Protein AF-A0A1C5BE04-F1 (afdb_monomer)

Mean predicted aligned error: 8.04 Å

Radius of gyration: 17.38 Å; Cα contacts (8 Å, |Δi|>4): 183; chains: 1; bounding box: 37×38×47 Å

pLDDT: mean 81.87, std 20.96, range [29.38, 98.19]

Foldseek 3Di:
DADDAFAFWFKDADDPDLALHGHTDGDGPVLCVDPVSVVVVLVVVVVVQVVLQVCLVPVLVQLVVCCVVVVHDSVVSSVCSQVGSNFIFIAFDDPSNQVSVLVVQVVCVVVVVDVDGDRVVSNHDRPNRPPGHHSPDGTHHPPPPDD

Sequence (147 aa):
MGRLGSVHLAGAPQHEGPGADGAFQVTSPSALKDAEKSQAIGDLLLRLHRAQAWVFKHPQAWAKVWAEEAGLPIEVALDTVERSYGTRVPVAIGPPAIASEQAIADTVADLKLIPRRFAFKDCVDTRFNRDLPPSSAAPRSYGKASS

Secondary structure (DSSP, 8-state):
---------B----S-SSS---------HHHHHSHHHHHHHHHHHHHHHHHHHHHHH-HHHHHHHHHHHHT--HHHHHHHIIIIITT---BB--HHHHHHHHHHHHHHHHTT-SSS---GGGG--GGG-TTPPBTTSPPP-------

Structure (mmCIF, N/CA/C/O backbone):
data_AF-A0A1C5BE04-F1
#
_entry.id   AF-A0A1C5BE04-F1
#
loop_
_atom_site.group_PDB
_atom_site.id
_atom_site.type_symbol
_atom_site.label_atom_id
_atom_site.label_alt_id
_atom_site.label_comp_id
_atom_site.label_asym_id
_atom_site.label_entity_id
_atom_site.label_seq_id
_atom_site.pdbx_PDB_ins_code
_atom_site.Cartn_x
_atom_site.Cartn_y
_atom_site.Cartn_z
_atom_site.occupancy
_atom_site.B_iso_or_equiv
_atom_site.auth_seq_id
_atom_site.auth_comp_id
_atom_site.auth_asym_id
_atom_site.auth_atom_id
_atom_site.pdbx_PDB_model_num
ATOM 1 N N . MET A 1 1 ? -5.835 6.991 27.266 1.00 31.81 1 MET A N 1
ATOM 2 C CA . MET A 1 1 ? -6.303 6.138 26.148 1.00 31.81 1 MET A CA 1
ATOM 3 C C . MET A 1 1 ? -5.976 6.794 24.810 1.00 31.81 1 MET A C 1
ATOM 5 O O . MET A 1 1 ? -6.722 7.658 24.367 1.00 31.81 1 MET A O 1
ATOM 9 N N . GLY A 1 2 ? -4.865 6.422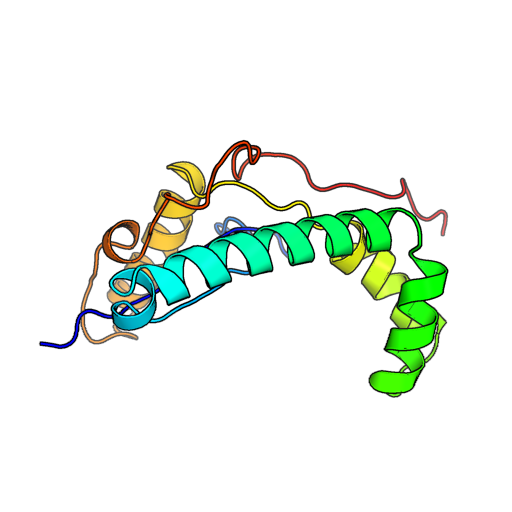 24.171 1.00 32.03 2 GLY A N 1
ATOM 10 C CA . GLY A 1 2 ? -4.580 6.824 22.790 1.00 32.03 2 GLY A CA 1
ATOM 11 C C . GLY A 1 2 ? -5.188 5.801 21.835 1.00 32.03 2 GLY A C 1
ATOM 12 O O . GLY A 1 2 ? -4.833 4.627 21.904 1.00 32.03 2 GLY A O 1
ATOM 13 N N . ARG A 1 3 ? -6.138 6.209 20.985 1.00 36.19 3 ARG A N 1
ATOM 14 C CA . ARG A 1 3 ? -6.591 5.355 19.878 1.00 36.19 3 ARG A CA 1
ATOM 15 C C . ARG A 1 3 ? -5.408 5.185 18.928 1.00 36.19 3 ARG A C 1
ATOM 17 O O . ARG A 1 3 ? -4.915 6.179 18.400 1.00 36.19 3 ARG A O 1
ATOM 24 N N . LEU A 1 4 ? -4.948 3.946 18.772 1.00 34.91 4 LEU A N 1
ATOM 25 C CA . LEU A 1 4 ? -3.986 3.568 17.743 1.00 34.91 4 LEU A CA 1
ATOM 26 C C . LEU A 1 4 ? -4.630 3.897 16.396 1.00 34.91 4 LEU A C 1
ATOM 28 O O . LEU A 1 4 ? -5.682 3.357 16.062 1.00 34.91 4 LEU A O 1
ATOM 32 N N . GLY A 1 5 ? -4.057 4.872 15.700 1.00 29.38 5 GLY A N 1
ATOM 33 C CA . GLY A 1 5 ? -4.459 5.210 14.350 1.00 29.38 5 GLY A CA 1
ATOM 34 C C . GLY A 1 5 ? -3.611 4.451 13.375 1.00 29.38 5 GLY A C 1
ATOM 35 O O . GLY A 1 5 ? -2.413 4.698 13.294 1.00 29.38 5 GLY A O 1
ATOM 36 N N . SER A 1 6 ? -4.268 3.588 12.630 1.00 35.00 6 SER A N 1
ATOM 37 C CA . SER A 1 6 ? -3.772 3.109 11.358 1.00 35.00 6 SER A CA 1
ATOM 38 C C . SER A 1 6 ? -4.948 3.200 10.397 1.00 35.00 6 SER A C 1
ATOM 40 O O . SER A 1 6 ? -6.092 3.121 10.836 1.00 35.00 6 SER A O 1
ATOM 42 N N . VAL A 1 7 ? -4.688 3.474 9.125 1.00 34.38 7 VAL A N 1
ATOM 43 C CA . VAL A 1 7 ? -5.690 3.491 8.054 1.00 34.38 7 VAL A CA 1
ATOM 44 C C . VAL A 1 7 ? -4.975 3.032 6.813 1.00 34.38 7 VAL A C 1
ATOM 46 O O . VAL A 1 7 ? -4.048 3.707 6.393 1.00 34.38 7 VAL A O 1
ATOM 49 N 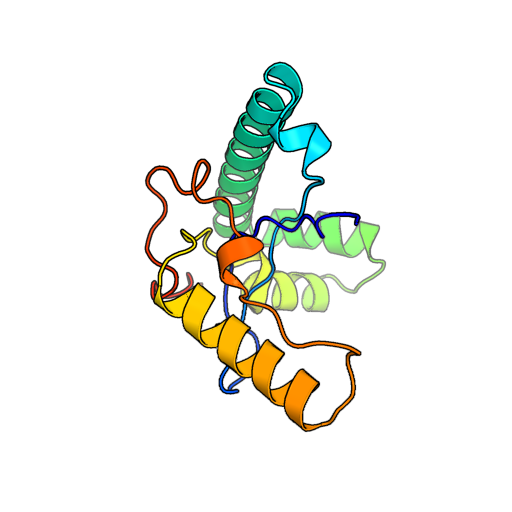N . HIS A 1 8 ? -5.444 1.914 6.279 1.00 46.91 8 HIS A N 1
ATOM 50 C CA . HIS A 1 8 ? -4.730 0.967 5.442 1.00 46.91 8 HIS A CA 1
ATOM 51 C C . HIS A 1 8 ? -5.198 1.083 3.951 1.00 46.91 8 HIS A C 1
ATOM 53 O O . HIS A 1 8 ? -6.333 1.490 3.713 1.00 46.91 8 HIS A O 1
ATOM 59 N N . LEU A 1 9 ? -4.378 0.696 2.949 1.00 37.69 9 LEU A N 1
ATOM 60 C CA . LEU A 1 9 ? -4.718 0.510 1.502 1.00 37.69 9 LEU A CA 1
ATOM 61 C C . LEU A 1 9 ? -3.821 -0.586 0.895 1.00 37.69 9 LEU A C 1
ATOM 63 O O . LEU A 1 9 ? -2.626 -0.443 1.078 1.00 37.69 9 LEU A O 1
ATOM 67 N N . ALA A 1 10 ? -4.316 -1.615 0.191 1.00 34.59 10 ALA A N 1
ATOM 68 C CA . ALA A 1 10 ? -3.509 -2.801 -0.185 1.00 34.59 10 ALA A CA 1
ATOM 69 C C . ALA A 1 10 ? -2.788 -2.725 -1.562 1.00 34.59 10 ALA A C 1
ATOM 71 O O . ALA A 1 10 ? -3.142 -1.915 -2.425 1.00 34.59 10 ALA A O 1
ATOM 72 N N . GLY A 1 11 ? -1.778 -3.589 -1.772 1.00 34.16 11 GLY A N 1
ATOM 73 C CA . GLY A 1 11 ? -1.026 -3.778 -3.028 1.00 34.16 11 GLY A CA 1
ATOM 74 C C . GLY A 1 11 ? -0.320 -5.147 -3.099 1.00 34.16 11 GLY A C 1
ATOM 75 O O . GLY A 1 11 ? -0.029 -5.693 -2.061 1.00 34.16 11 GLY A O 1
ATOM 76 N N . ALA A 1 12 ? -0.051 -5.659 -4.308 1.00 33.16 12 ALA A N 1
ATOM 77 C CA . ALA A 1 12 ? 0.226 -7.059 -4.724 1.00 33.16 12 ALA A CA 1
ATOM 78 C C . ALA A 1 12 ? 1.051 -8.048 -3.847 1.00 33.16 12 ALA A C 1
ATOM 80 O O . ALA A 1 12 ? 1.991 -7.628 -3.164 1.00 33.16 12 ALA A O 1
ATOM 81 N N . PRO A 1 13 ? 0.787 -9.372 -4.019 1.00 36.09 13 PRO A N 1
ATOM 82 C CA . PRO A 1 13 ? 1.318 -10.443 -3.183 1.00 36.09 13 PRO A CA 1
ATOM 83 C C . PRO A 1 13 ? 2.812 -10.736 -3.327 1.00 36.09 13 PRO A C 1
ATOM 85 O O . PRO A 1 13 ? 3.381 -10.582 -4.408 1.00 36.09 13 PRO A O 1
ATOM 88 N N . GLN A 1 14 ? 3.434 -11.188 -2.231 1.00 36.81 14 GLN A N 1
ATOM 89 C CA . GLN A 1 14 ? 4.848 -11.582 -2.186 1.00 36.81 14 GLN A CA 1
ATOM 90 C C . GLN A 1 14 ? 5.116 -12.947 -1.518 1.00 36.81 14 GLN A C 1
ATOM 92 O O . GLN A 1 14 ? 6.260 -13.393 -1.603 1.00 36.81 14 GLN A O 1
ATOM 97 N N . HIS A 1 15 ? 4.139 -13.658 -0.925 1.00 32.38 15 HIS A N 1
ATOM 98 C CA . HIS A 1 15 ? 4.366 -15.031 -0.445 1.00 32.38 15 HIS A CA 1
ATOM 99 C C . HIS A 1 15 ? 3.078 -15.806 -0.103 1.00 32.38 15 HIS A C 1
ATOM 101 O O . HIS A 1 15 ? 2.234 -15.315 0.628 1.00 32.38 15 HIS A O 1
ATOM 107 N N . GLU A 1 16 ? 2.967 -17.082 -0.493 1.00 31.84 16 GLU A N 1
ATOM 108 C CA . GLU A 1 16 ? 1.848 -17.932 -0.055 1.00 31.84 16 GLU A CA 1
ATOM 109 C C . GLU A 1 16 ? 1.856 -18.118 1.477 1.00 31.84 16 GLU A C 1
ATOM 111 O O . GLU A 1 16 ? 2.686 -18.830 2.047 1.00 31.84 16 GLU A O 1
ATOM 116 N N . GLY A 1 17 ? 0.926 -17.436 2.140 1.00 34.59 17 GLY A N 1
ATOM 117 C CA . GLY A 1 17 ? 0.566 -17.533 3.552 1.00 34.59 17 GLY A CA 1
ATOM 118 C C . GLY A 1 17 ? -0.869 -17.010 3.735 1.00 34.59 17 GLY A C 1
ATOM 119 O O . GLY A 1 17 ? -1.418 -16.416 2.811 1.00 34.59 17 GLY A O 1
ATOM 120 N N . PRO A 1 18 ? -1.531 -17.219 4.888 1.00 33.25 18 PRO A N 1
ATOM 121 C CA . PRO A 1 18 ? -2.941 -16.847 5.090 1.00 33.25 18 PRO A CA 1
ATOM 122 C C . PRO A 1 18 ? -3.213 -15.325 5.172 1.00 33.25 18 PRO A C 1
ATOM 124 O O . PRO A 1 18 ? -4.258 -14.918 5.677 1.00 33.25 18 PRO A O 1
ATOM 127 N N . GLY A 1 19 ? -2.296 -14.486 4.683 1.00 44.03 19 GLY A N 1
ATOM 128 C CA . GLY A 1 19 ? -2.440 -13.038 4.601 1.00 44.03 19 GLY A CA 1
ATOM 129 C C . GLY A 1 19 ? -2.899 -12.595 3.212 1.00 44.03 19 GLY A C 1
ATOM 130 O O . GLY A 1 19 ? -2.468 -13.126 2.194 1.00 44.03 19 GLY A O 1
ATOM 131 N N . ALA A 1 20 ? -3.757 -11.581 3.147 1.00 49.50 20 ALA A N 1
ATOM 132 C CA . ALA A 1 20 ? -3.859 -10.729 1.977 1.00 49.50 20 ALA A CA 1
ATOM 133 C C . ALA A 1 20 ? -2.524 -9.988 1.853 1.00 49.50 20 ALA A C 1
ATOM 135 O O . ALA A 1 20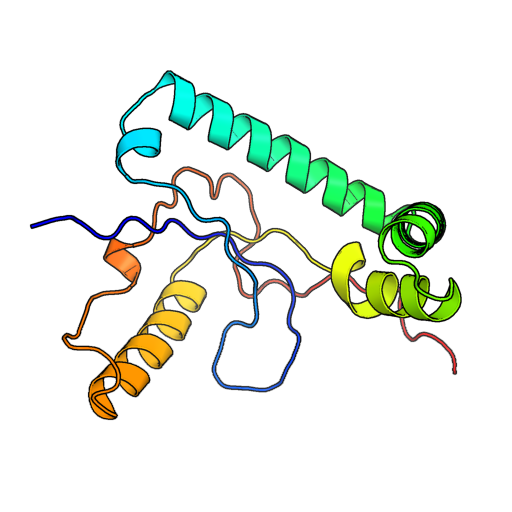 ? -2.351 -8.914 2.418 1.00 49.50 20 ALA A O 1
ATOM 136 N N . ASP A 1 21 ? -1.563 -10.606 1.174 1.00 54.84 21 ASP A N 1
ATOM 137 C CA . ASP A 1 21 ? -0.230 -10.059 0.987 1.00 54.84 21 ASP A CA 1
ATOM 138 C C . ASP A 1 21 ? -0.305 -8.663 0.363 1.00 54.84 21 ASP A C 1
ATOM 140 O O . ASP A 1 21 ? -0.553 -8.496 -0.839 1.00 54.84 21 ASP A O 1
ATOM 144 N N . GLY A 1 22 ? -0.079 -7.647 1.188 1.00 63.75 22 GLY A N 1
ATOM 145 C CA . GLY A 1 22 ? 0.058 -6.301 0.693 1.00 63.75 22 GLY A CA 1
ATOM 146 C C . GLY A 1 22 ? 0.583 -5.287 1.681 1.00 63.75 22 GLY A C 1
ATOM 147 O O . GLY A 1 22 ? 0.579 -5.477 2.891 1.00 63.75 22 GLY A O 1
ATOM 148 N N . ALA A 1 23 ? 1.095 -4.191 1.131 1.00 74.12 23 ALA A N 1
ATOM 149 C CA . ALA A 1 23 ? 1.566 -3.059 1.914 1.00 74.12 23 ALA A CA 1
ATOM 150 C C . ALA A 1 23 ? 0.414 -2.094 2.174 1.00 74.12 23 ALA A C 1
ATOM 152 O O . ALA A 1 23 ? -0.407 -1.897 1.285 1.00 74.12 23 ALA A O 1
ATOM 153 N N . PHE A 1 24 ? 0.414 -1.447 3.340 1.00 79.50 24 PHE A N 1
ATOM 154 C CA . PHE A 1 24 ? -0.585 -0.461 3.733 1.00 79.50 24 PHE A CA 1
ATOM 155 C C . PHE A 1 24 ? 0.003 0.948 3.820 1.00 79.50 24 PHE A C 1
ATOM 157 O O . PHE A 1 24 ? 1.113 1.139 4.312 1.00 79.50 24 PHE A O 1
ATOM 164 N N . GLN A 1 25 ? -0.760 1.953 3.387 1.00 87.50 25 GLN A N 1
ATOM 165 C CA . GLN A 1 25 ? -0.512 3.335 3.815 1.00 87.50 25 GLN A CA 1
ATOM 166 C C . GLN A 1 25 ? -0.943 3.478 5.278 1.00 87.50 25 GLN A C 1
ATOM 168 O O . GLN A 1 25 ? -1.773 2.699 5.725 1.00 87.50 25 GLN A O 1
ATOM 173 N N . VAL A 1 26 ? -0.365 4.407 6.041 1.00 89.06 26 VAL A N 1
ATOM 174 C CA . VAL A 1 26 ? -0.707 4.623 7.458 1.00 89.06 26 VAL A CA 1
ATOM 175 C C . VAL A 1 26 ? -0.659 6.116 7.756 1.00 89.06 26 VAL A C 1
ATOM 177 O O . VAL A 1 26 ? 0.252 6.817 7.321 1.00 89.06 26 VAL A O 1
ATOM 180 N N . THR A 1 27 ? -1.638 6.614 8.511 1.00 90.31 27 THR A N 1
ATOM 181 C CA . THR A 1 27 ? -1.675 8.005 8.973 1.00 90.31 27 THR A CA 1
ATOM 182 C C . THR A 1 27 ? -2.238 8.098 10.389 1.00 90.31 27 THR A C 1
ATOM 184 O O . THR A 1 27 ? -2.870 7.166 10.890 1.00 90.31 27 THR A O 1
ATOM 187 N N . SER A 1 28 ? -2.009 9.231 11.052 1.00 93.44 28 SER A N 1
ATOM 188 C CA . SER A 1 28 ? -2.482 9.461 12.413 1.00 93.44 28 SER A CA 1
ATOM 189 C C . SER A 1 28 ? -3.977 9.824 12.447 1.00 93.44 28 SER A C 1
ATOM 191 O O . SER A 1 28 ? -4.495 10.455 11.520 1.00 93.44 28 SER A O 1
ATOM 193 N N . PRO A 1 29 ? -4.698 9.537 13.551 1.00 93.50 29 PRO A N 1
ATOM 194 C CA . PRO A 1 29 ? -6.102 9.927 13.675 1.00 93.50 29 PRO A CA 1
ATOM 195 C C . PRO A 1 29 ? -6.291 11.444 13.668 1.00 93.50 29 PRO A C 1
ATOM 197 O O . PRO A 1 29 ? -7.345 11.931 13.272 1.00 93.50 29 PRO A O 1
ATOM 200 N N . SER A 1 30 ? -5.298 12.201 14.146 1.00 94.69 30 SER A N 1
ATOM 201 C CA . SER A 1 30 ? -5.350 13.662 14.151 1.00 94.69 30 SER A CA 1
ATOM 202 C C . SER A 1 30 ? -5.267 14.232 12.738 1.00 94.69 30 SER A C 1
ATOM 204 O O . SER A 1 30 ? -6.004 15.165 12.438 1.00 94.69 30 SER A O 1
ATOM 206 N N . ALA A 1 31 ? -4.460 13.639 11.853 1.00 95.88 31 ALA A N 1
ATOM 207 C CA . ALA A 1 31 ? -4.406 14.040 10.449 1.00 95.88 31 ALA A CA 1
ATOM 208 C C . ALA A 1 31 ? -5.727 13.768 9.708 1.00 95.88 31 ALA A C 1
ATOM 210 O O . ALA A 1 31 ? -6.103 14.543 8.840 1.00 95.88 31 ALA A O 1
ATOM 211 N N . LEU A 1 32 ? -6.461 12.713 10.078 1.00 94.81 32 LEU A N 1
ATOM 212 C CA . LEU A 1 32 ? -7.766 12.385 9.478 1.00 94.81 32 LEU A CA 1
ATOM 213 C C . LEU A 1 32 ? -8.931 13.244 9.981 1.00 94.81 32 LEU A C 1
ATOM 215 O O . LEU A 1 32 ? -9.965 13.331 9.314 1.00 94.81 32 LEU A O 1
ATOM 219 N N . LYS A 1 33 ? -8.800 13.816 11.183 1.00 95.94 33 LYS A N 1
ATOM 220 C CA . LYS A 1 33 ? -9.788 14.734 11.775 1.00 95.94 33 LYS A CA 1
ATOM 221 C C . LYS A 1 33 ? -9.631 16.167 11.272 1.00 95.94 33 LYS A C 1
ATOM 223 O O . LYS A 1 33 ? -10.582 16.936 11.335 1.00 95.94 33 LYS A O 1
ATOM 228 N N . ASP A 1 34 ? -8.438 16.516 10.813 1.00 98.00 34 ASP A N 1
ATOM 229 C CA . ASP A 1 34 ? -8.129 17.792 10.183 1.00 98.00 34 ASP A CA 1
ATOM 230 C C . ASP A 1 34 ? -8.562 17.740 8.709 1.00 98.00 34 ASP A C 1
ATOM 232 O O . ASP A 1 34 ? -8.113 16.879 7.951 1.00 98.00 34 ASP A O 1
ATOM 236 N N . ALA A 1 35 ? -9.481 18.623 8.314 1.00 97.38 35 ALA A N 1
ATOM 237 C CA . ALA A 1 35 ? -10.083 18.591 6.984 1.00 97.38 35 ALA A CA 1
ATOM 238 C C . ALA A 1 35 ? -9.059 18.858 5.869 1.00 97.38 35 ALA A C 1
ATOM 240 O O . ALA A 1 35 ? -9.065 18.158 4.855 1.00 97.38 35 ALA A O 1
ATOM 241 N N . GLU A 1 36 ? -8.145 19.809 6.076 1.00 98.19 36 GLU A N 1
ATOM 242 C CA . GLU A 1 36 ? -7.118 20.164 5.094 1.00 98.19 36 GLU A CA 1
ATOM 243 C C . GLU A 1 36 ? -6.117 19.021 4.922 1.00 98.19 36 GLU A C 1
ATOM 245 O O . GLU A 1 36 ? -5.801 18.621 3.799 1.00 98.19 36 GLU A O 1
ATOM 250 N N . LYS A 1 37 ? -5.674 18.411 6.028 1.00 97.56 37 LYS A N 1
ATOM 251 C CA . LYS A 1 37 ? -4.784 17.243 5.970 1.00 97.56 37 LYS A CA 1
ATOM 252 C C . LYS A 1 37 ? -5.476 16.029 5.368 1.00 97.56 37 LYS A C 1
ATOM 254 O O . LYS A 1 37 ? -4.871 15.342 4.549 1.00 97.56 37 LYS A O 1
ATOM 259 N N . SER A 1 38 ? -6.738 15.770 5.714 1.00 96.44 38 SER A N 1
ATOM 260 C CA . SER A 1 38 ? -7.510 14.681 5.109 1.00 96.44 38 SER A CA 1
ATOM 261 C C . SER A 1 38 ? -7.659 14.878 3.596 1.00 96.44 38 SER A C 1
ATOM 263 O O . SER A 1 38 ? -7.588 13.900 2.850 1.00 96.44 38 SER A O 1
ATOM 265 N N . GLN A 1 39 ? -7.827 16.117 3.126 1.00 96.81 39 GLN A N 1
ATOM 266 C CA . GLN A 1 39 ? -7.858 16.432 1.698 1.00 96.81 39 GLN A CA 1
ATOM 267 C C . GLN A 1 39 ? -6.488 16.220 1.039 1.00 96.81 39 GLN A C 1
ATOM 269 O O . GLN A 1 39 ? -6.410 15.576 -0.008 1.00 96.81 39 GLN A O 1
ATOM 274 N N . ALA A 1 40 ? -5.409 16.694 1.668 1.00 97.62 40 ALA A N 1
ATOM 275 C CA . ALA A 1 40 ? -4.044 16.506 1.178 1.00 97.62 40 ALA A CA 1
ATOM 276 C C . ALA A 1 40 ? -3.653 15.020 1.091 1.00 97.62 40 ALA A C 1
ATOM 278 O O . ALA A 1 40 ? -3.021 14.607 0.121 1.00 97.62 40 ALA A O 1
ATOM 279 N N . ILE A 1 41 ? -4.082 14.195 2.053 1.00 96.19 41 ILE A N 1
ATOM 280 C CA . ILE A 1 41 ? -3.915 12.735 2.012 1.00 96.19 41 ILE A CA 1
ATOM 281 C C . ILE A 1 41 ? -4.628 12.154 0.786 1.00 96.19 41 ILE A C 1
ATOM 283 O O . ILE A 1 41 ? -4.034 11.373 0.046 1.00 96.19 41 ILE A O 1
ATOM 287 N N . GLY A 1 42 ? -5.873 12.562 0.526 1.00 94.25 42 GLY A N 1
ATOM 288 C CA . GLY A 1 42 ? -6.610 12.120 -0.659 1.00 94.25 42 GLY A CA 1
ATOM 289 C C . GLY A 1 42 ? -5.906 12.473 -1.977 1.00 94.25 42 GLY A C 1
ATOM 290 O O . GLY A 1 42 ? -5.841 11.637 -2.879 1.00 94.25 42 GLY A O 1
ATOM 291 N N . ASP A 1 43 ? -5.342 13.680 -2.084 1.00 96.19 43 ASP A N 1
ATOM 292 C CA . ASP A 1 43 ? -4.567 14.103 -3.260 1.00 96.19 43 ASP A CA 1
ATOM 293 C C . ASP A 1 43 ? -3.247 13.328 -3.405 1.00 96.19 43 ASP A C 1
ATOM 295 O O . ASP A 1 43 ? -2.910 12.866 -4.500 1.00 96.19 43 ASP A O 1
ATOM 299 N N . LEU A 1 44 ? -2.523 13.109 -2.302 1.00 95.38 44 LEU A N 1
ATOM 300 C CA . LEU A 1 44 ? -1.305 12.298 -2.288 1.00 95.38 44 LEU A CA 1
ATOM 301 C C . LEU A 1 44 ? -1.573 10.880 -2.804 1.00 95.38 44 LEU A C 1
ATOM 303 O O . LEU A 1 44 ? -0.824 10.381 -3.645 1.00 95.38 44 LEU A O 1
ATOM 307 N N . LEU A 1 45 ? -2.658 10.249 -2.350 1.00 93.25 45 LEU A N 1
ATOM 308 C CA . LEU A 1 45 ? -3.035 8.907 -2.791 1.00 93.25 45 LEU A CA 1
ATOM 309 C C . LEU A 1 45 ? -3.312 8.867 -4.299 1.00 93.25 45 LEU A C 1
ATOM 311 O O . LEU A 1 45 ? -2.790 7.995 -4.989 1.00 93.25 45 LEU A O 1
ATOM 315 N N . LEU A 1 46 ? -4.020 9.859 -4.849 1.00 92.00 46 LEU A N 1
ATOM 316 C CA . LEU A 1 46 ? -4.220 9.961 -6.300 1.00 92.00 46 LEU A CA 1
ATOM 317 C C . LEU A 1 46 ? -2.902 10.092 -7.075 1.00 92.00 46 LEU A C 1
ATOM 319 O O . LEU A 1 46 ? -2.732 9.475 -8.131 1.00 92.00 46 LEU A O 1
ATOM 323 N N . ARG A 1 47 ? -1.954 10.894 -6.576 1.00 94.81 47 ARG A N 1
ATOM 324 C CA . ARG A 1 47 ? -0.620 11.024 -7.188 1.00 94.81 47 ARG A CA 1
ATOM 325 C C . ARG A 1 47 ? 0.132 9.700 -7.153 1.00 94.81 47 ARG A C 1
ATOM 327 O O . ARG A 1 47 ? 0.697 9.313 -8.173 1.00 94.81 47 ARG A O 1
ATOM 334 N N . LEU A 1 48 ? 0.073 8.989 -6.030 1.00 91.69 48 LEU A N 1
ATOM 335 C CA . LEU A 1 48 ? 0.706 7.685 -5.876 1.00 91.69 48 LEU A CA 1
ATOM 336 C C . LEU A 1 48 ? 0.135 6.660 -6.864 1.00 91.69 48 LEU A C 1
ATOM 338 O O . LEU A 1 48 ? 0.897 5.944 -7.505 1.00 91.69 48 LEU A O 1
ATOM 342 N N . HIS A 1 49 ? -1.186 6.627 -7.054 1.00 89.75 49 HIS A N 1
ATOM 343 C CA . HIS A 1 49 ? -1.819 5.700 -8.000 1.00 89.75 49 HIS A CA 1
ATOM 344 C C . HIS A 1 49 ? -1.390 5.986 -9.444 1.00 89.75 49 HIS A C 1
ATOM 346 O O . HIS A 1 49 ? -1.082 5.062 -10.198 1.00 89.75 49 HIS A O 1
ATOM 352 N N . ARG A 1 50 ? -1.292 7.267 -9.829 1.00 92.75 50 ARG A N 1
ATOM 353 C CA . ARG A 1 50 ? -0.755 7.659 -11.144 1.00 92.75 50 ARG A CA 1
ATOM 354 C C . ARG A 1 50 ? 0.705 7.244 -11.313 1.00 92.75 50 ARG A C 1
ATOM 356 O O . ARG A 1 50 ? 1.058 6.740 -12.376 1.00 92.75 50 ARG A O 1
ATOM 363 N N . ALA A 1 51 ? 1.529 7.404 -10.278 1.00 91.94 51 ALA A N 1
ATOM 364 C CA . ALA A 1 51 ? 2.924 6.970 -10.302 1.00 91.94 51 ALA A CA 1
ATOM 365 C C . ALA A 1 51 ? 3.039 5.444 -10.460 1.00 91.94 51 ALA A C 1
ATOM 367 O O . ALA A 1 51 ? 3.753 4.975 -11.339 1.00 91.94 51 ALA A O 1
ATOM 368 N N . GLN A 1 52 ? 2.266 4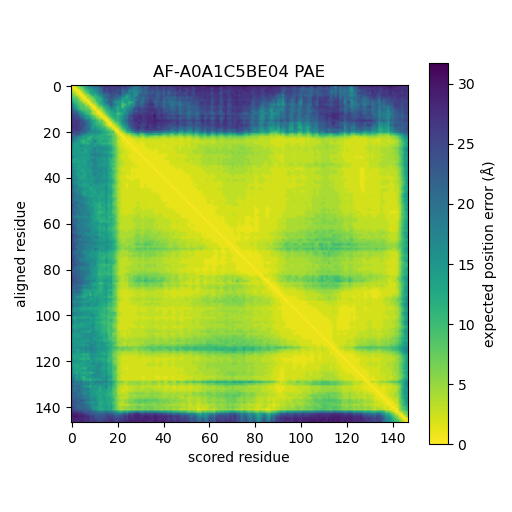.660 -9.704 1.00 90.12 52 GLN A N 1
ATOM 369 C CA . GLN A 1 52 ? 2.218 3.196 -9.839 1.00 90.12 52 GLN A CA 1
ATOM 370 C C . GLN A 1 52 ? 1.732 2.750 -11.227 1.00 90.12 52 GLN A C 1
ATOM 372 O O . GLN A 1 52 ? 2.213 1.759 -11.784 1.00 90.12 52 GLN A O 1
ATOM 377 N N . ALA A 1 53 ? 0.775 3.472 -11.814 1.00 91.56 53 ALA A N 1
ATOM 378 C CA . ALA A 1 53 ? 0.331 3.223 -13.181 1.00 91.56 53 ALA A CA 1
ATOM 379 C C . ALA A 1 53 ? 1.433 3.529 -14.206 1.00 91.56 53 ALA A C 1
ATOM 381 O O . ALA A 1 53 ? 1.586 2.784 -15.172 1.00 91.56 53 ALA A O 1
ATOM 382 N N . TRP A 1 54 ? 2.203 4.596 -13.985 1.00 94.94 54 TRP A N 1
ATOM 383 C CA . TRP A 1 54 ? 3.329 4.973 -14.831 1.00 94.94 54 TRP A CA 1
ATOM 384 C C . TRP A 1 54 ? 4.478 3.964 -14.741 1.00 94.94 54 TRP A C 1
ATOM 386 O O . TRP A 1 54 ? 4.935 3.501 -15.779 1.00 94.94 54 TRP A O 1
ATOM 396 N N . VAL A 1 55 ? 4.874 3.531 -13.537 1.00 93.19 55 VAL A N 1
ATOM 397 C CA . VAL A 1 55 ? 5.939 2.524 -13.352 1.00 93.19 55 VAL A CA 1
ATOM 398 C C . VAL A 1 55 ? 5.628 1.245 -14.126 1.00 93.19 55 VAL A C 1
ATOM 400 O O . VAL A 1 55 ? 6.509 0.707 -14.785 1.00 93.19 55 VAL A O 1
ATOM 403 N N . PHE A 1 56 ? 4.366 0.807 -14.137 1.00 91.94 56 PHE A N 1
ATOM 404 C CA . PHE A 1 56 ? 3.957 -0.351 -14.936 1.00 91.94 56 PHE A CA 1
ATOM 405 C C . PHE A 1 56 ? 4.144 -0.172 -16.446 1.00 91.94 56 PHE A C 1
ATOM 407 O O . PHE A 1 56 ? 4.411 -1.120 -17.169 1.00 91.94 56 PHE A O 1
ATOM 414 N N . LYS A 1 57 ? 3.965 1.048 -16.955 1.00 95.31 57 LYS A N 1
ATOM 415 C CA . LYS A 1 57 ? 4.144 1.352 -18.383 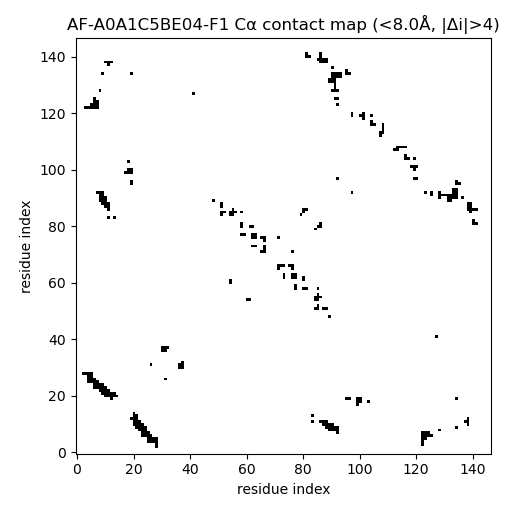1.00 95.31 57 LYS A CA 1
ATOM 416 C C . LYS A 1 57 ? 5.607 1.615 -18.742 1.00 95.31 57 LYS A C 1
ATOM 418 O O . LYS A 1 57 ? 5.953 1.598 -19.918 1.00 95.31 57 LYS A O 1
ATOM 423 N N . HIS A 1 58 ? 6.447 1.877 -17.742 1.00 96.25 58 HIS A N 1
ATOM 424 C CA . HIS A 1 58 ? 7.827 2.319 -17.913 1.00 96.25 58 HIS A CA 1
ATOM 425 C C . HIS A 1 58 ? 8.801 1.604 -16.948 1.00 96.25 58 HIS A C 1
ATOM 427 O O . HIS A 1 58 ? 9.583 2.281 -16.272 1.00 96.25 58 HIS A O 1
ATOM 433 N N . PRO A 1 59 ? 8.810 0.254 -16.878 1.00 94.88 59 PRO A N 1
ATOM 434 C CA . PRO A 1 59 ? 9.621 -0.485 -15.905 1.00 94.88 59 PRO A CA 1
ATOM 435 C C . PRO A 1 59 ? 11.117 -0.201 -16.032 1.00 94.88 59 PRO A C 1
ATOM 437 O O . PRO A 1 59 ? 11.777 0.017 -15.025 1.00 94.88 59 PRO A O 1
ATOM 440 N N . GLN A 1 60 ? 11.642 -0.119 -17.259 1.00 96.06 60 GLN A N 1
ATOM 441 C CA . GLN A 1 60 ? 13.065 0.149 -17.501 1.00 96.06 60 GLN A CA 1
ATOM 442 C C . GLN A 1 60 ? 13.492 1.541 -17.022 1.00 96.06 60 GLN A C 1
ATOM 444 O O . GLN A 1 60 ? 14.563 1.701 -16.441 1.00 96.06 60 GLN A O 1
ATOM 449 N N . ALA A 1 61 ? 12.646 2.554 -17.239 1.00 96.75 61 ALA A N 1
ATOM 450 C CA . ALA A 1 61 ? 12.939 3.917 -16.804 1.00 96.75 61 ALA A CA 1
ATOM 451 C C . ALA A 1 61 ? 12.962 4.011 -15.274 1.00 96.75 61 ALA A C 1
ATOM 453 O O . ALA A 1 61 ? 13.854 4.637 -14.707 1.00 96.75 61 ALA A O 1
ATOM 454 N N . TRP A 1 62 ? 12.012 3.347 -14.611 1.00 95.00 62 TRP A N 1
ATOM 455 C CA . TRP A 1 62 ? 11.980 3.270 -13.155 1.00 95.00 62 TRP A CA 1
ATOM 456 C C . TRP A 1 62 ? 13.160 2.466 -12.591 1.00 95.00 62 TRP A C 1
ATOM 458 O O . TRP A 1 62 ? 13.818 2.925 -11.663 1.00 95.00 62 TRP A O 1
ATOM 468 N N . ALA A 1 63 ? 13.481 1.315 -13.190 1.00 96.19 63 ALA A N 1
ATOM 469 C CA . ALA A 1 63 ? 14.604 0.475 -12.784 1.00 96.19 63 ALA A CA 1
ATOM 470 C C . ALA A 1 63 ? 15.940 1.218 -12.869 1.00 96.19 63 ALA A C 1
ATOM 472 O O . ALA A 1 63 ? 16.749 1.099 -11.958 1.00 96.19 63 ALA A O 1
ATOM 473 N N . LYS A 1 64 ? 16.153 2.029 -13.914 1.00 96.81 64 LYS A N 1
ATOM 474 C CA . LYS A 1 64 ? 17.369 2.837 -14.059 1.00 96.81 64 LYS A CA 1
ATOM 475 C C . LYS A 1 64 ? 17.566 3.803 -12.891 1.00 96.81 64 LYS A C 1
ATOM 477 O O . LYS A 1 64 ? 18.632 3.812 -12.291 1.00 96.81 64 LYS A O 1
ATOM 482 N N . VAL A 1 65 ? 16.539 4.588 -12.566 1.00 95.31 65 VAL A N 1
ATOM 483 C CA . VAL A 1 65 ? 16.614 5.559 -11.462 1.00 95.31 65 VAL A CA 1
ATOM 484 C C . VAL A 1 65 ? 16.783 4.835 -10.127 1.00 95.31 65 VAL A C 1
ATOM 486 O O . VAL A 1 65 ? 17.648 5.189 -9.333 1.00 95.31 65 VAL A O 1
ATOM 489 N N . TRP A 1 66 ? 16.009 3.772 -9.904 1.00 92.81 66 TRP A N 1
ATOM 490 C CA . TRP A 1 66 ? 16.066 3.029 -8.650 1.00 92.81 66 TRP A CA 1
ATOM 491 C C . TRP A 1 66 ? 17.401 2.296 -8.448 1.00 92.81 66 TRP A C 1
ATOM 493 O O . TRP A 1 66 ? 17.886 2.233 -7.323 1.00 92.81 66 TRP A O 1
ATOM 503 N N . ALA A 1 67 ? 18.024 1.788 -9.517 1.00 96.31 67 ALA A N 1
ATOM 504 C CA . ALA A 1 67 ? 19.355 1.181 -9.473 1.00 96.31 67 ALA A CA 1
ATOM 505 C C . ALA A 1 67 ? 20.413 2.171 -8.964 1.00 96.31 67 ALA A C 1
ATOM 507 O O . ALA A 1 67 ? 21.202 1.831 -8.083 1.00 96.31 67 ALA A O 1
ATOM 508 N N . GLU A 1 68 ? 20.388 3.403 -9.482 1.00 95.75 68 GLU A N 1
ATOM 509 C CA . GLU A 1 68 ? 21.297 4.479 -9.075 1.00 95.75 68 GLU A CA 1
ATOM 510 C C . GLU A 1 68 ? 21.083 4.869 -7.603 1.00 95.75 68 GLU A C 1
ATOM 512 O O . GLU A 1 68 ? 22.046 4.951 -6.843 1.00 95.75 68 GLU A O 1
ATOM 517 N N . GLU A 1 69 ? 19.830 5.052 -7.174 1.00 92.94 69 GLU A N 1
ATOM 518 C CA . GLU A 1 69 ? 19.503 5.442 -5.794 1.00 92.94 69 GLU A CA 1
ATOM 519 C C . GLU A 1 69 ? 19.790 4.339 -4.767 1.00 92.94 69 GLU A C 1
ATOM 521 O O . GLU A 1 69 ? 20.270 4.616 -3.667 1.00 92.94 69 GLU A O 1
ATOM 526 N N . ALA A 1 70 ? 19.483 3.086 -5.106 1.00 89.88 70 ALA A N 1
ATOM 527 C CA . ALA A 1 70 ? 19.644 1.945 -4.210 1.00 89.88 70 ALA A CA 1
ATOM 528 C C . ALA A 1 70 ? 21.059 1.343 -4.243 1.00 89.88 70 ALA A C 1
ATOM 530 O O . ALA A 1 70 ? 21.362 0.467 -3.432 1.00 89.88 70 ALA A O 1
ATOM 531 N N . GLY A 1 71 ? 21.916 1.777 -5.176 1.00 94.50 71 GLY A N 1
ATOM 532 C CA . GLY A 1 71 ? 23.240 1.192 -5.394 1.00 94.50 71 GLY A CA 1
ATOM 533 C C . GLY A 1 71 ? 23.180 -0.264 -5.867 1.00 94.50 71 GLY A C 1
ATOM 534 O O . GLY A 1 71 ? 24.039 -1.067 -5.504 1.00 94.50 71 GLY A O 1
ATOM 535 N N . LEU A 1 72 ? 22.144 -0.621 -6.632 1.00 94.19 72 LEU A N 1
ATOM 536 C CA . LEU A 1 72 ? 21.907 -1.979 -7.124 1.00 94.19 72 LEU A CA 1
ATOM 537 C C . LEU A 1 72 ? 22.326 -2.114 -8.595 1.00 94.19 72 LEU A C 1
ATOM 539 O O . LEU A 1 72 ? 22.186 -1.158 -9.359 1.00 94.19 72 LEU A O 1
ATOM 543 N N . PRO A 1 73 ? 22.765 -3.305 -9.037 1.00 97.31 73 PRO A N 1
ATOM 544 C CA . PRO A 1 73 ? 22.878 -3.595 -10.462 1.00 97.31 73 PRO A CA 1
ATOM 545 C C . PRO A 1 73 ? 21.528 -3.427 -11.177 1.00 97.31 73 PRO A C 1
ATOM 547 O O . PRO A 1 73 ? 20.472 -3.741 -10.617 1.00 97.31 73 PRO A O 1
ATOM 550 N N . ILE A 1 74 ? 21.553 -2.941 -12.420 1.00 95.81 74 ILE A N 1
ATOM 551 C CA . ILE A 1 74 ? 20.340 -2.594 -13.178 1.00 95.81 74 ILE A CA 1
ATOM 552 C C . ILE A 1 74 ? 19.428 -3.803 -13.410 1.00 95.81 74 ILE A C 1
ATOM 554 O O . ILE A 1 74 ? 18.208 -3.677 -13.365 1.00 95.81 74 ILE A O 1
ATOM 558 N N . GLU A 1 75 ? 20.000 -4.982 -13.608 1.00 95.12 75 GLU A N 1
ATOM 559 C CA . GLU A 1 75 ? 19.279 -6.237 -13.779 1.00 95.12 75 GLU A CA 1
ATOM 560 C C . GLU A 1 75 ? 18.513 -6.633 -12.509 1.00 95.12 75 GLU A C 1
ATOM 562 O O . GLU A 1 75 ? 17.339 -6.983 -12.585 1.00 95.12 75 GLU A O 1
ATOM 567 N N . VAL A 1 76 ? 19.118 -6.464 -11.327 1.00 94.56 76 VAL A N 1
ATOM 568 C CA . VAL A 1 76 ? 18.450 -6.697 -10.033 1.00 94.56 76 VAL A CA 1
ATOM 569 C C . VAL A 1 76 ? 17.334 -5.675 -9.822 1.00 94.56 76 VAL A C 1
ATOM 571 O O . VAL A 1 76 ? 16.247 -6.003 -9.327 1.00 94.56 76 VAL A O 1
ATOM 574 N N . ALA A 1 77 ? 17.597 -4.426 -10.216 1.00 93.69 77 ALA A N 1
ATOM 575 C CA . ALA A 1 77 ? 16.613 -3.366 -10.146 1.00 93.69 77 ALA A CA 1
ATOM 576 C C . ALA A 1 77 ? 15.391 -3.695 -11.016 1.00 93.69 77 ALA A C 1
ATOM 578 O O . ALA A 1 77 ? 14.259 -3.672 -10.530 1.00 93.69 77 ALA A O 1
ATOM 579 N N . LEU A 1 78 ? 15.622 -4.065 -12.276 1.00 94.31 78 LEU A N 1
ATOM 580 C CA . LEU A 1 78 ? 14.577 -4.405 -13.235 1.00 94.31 78 LEU A CA 1
ATOM 581 C C . LEU A 1 78 ? 13.753 -5.610 -12.778 1.00 94.31 78 LEU A C 1
ATOM 583 O O . LEU A 1 78 ? 12.528 -5.507 -12.739 1.00 94.31 78 LEU A O 1
ATOM 587 N N . ASP A 1 79 ? 14.399 -6.682 -12.319 1.00 92.44 79 ASP A N 1
ATOM 588 C CA . ASP A 1 79 ? 13.715 -7.871 -11.800 1.00 92.44 79 ASP A CA 1
ATOM 589 C C . ASP A 1 79 ? 12.757 -7.531 -10.653 1.00 92.44 79 ASP A C 1
ATOM 591 O O . ASP A 1 79 ? 11.616 -8.000 -10.599 1.00 92.44 79 ASP A O 1
ATOM 595 N N . THR A 1 80 ? 13.185 -6.667 -9.731 1.00 88.50 80 THR A N 1
ATOM 596 C CA . THR A 1 80 ? 12.326 -6.235 -8.621 1.00 88.50 80 THR A CA 1
ATOM 597 C C . THR A 1 80 ? 11.146 -5.404 -9.119 1.00 88.50 80 THR A C 1
ATOM 599 O O . THR A 1 80 ? 10.026 -5.530 -8.611 1.00 88.50 80 THR A O 1
ATOM 602 N N . VAL A 1 81 ? 11.368 -4.537 -10.108 1.00 89.56 81 VAL A N 1
ATOM 603 C CA . VAL A 1 81 ? 10.308 -3.716 -10.698 1.00 89.56 81 VAL A CA 1
ATOM 604 C C . VAL A 1 81 ? 9.289 -4.590 -11.420 1.00 89.56 81 VAL A C 1
ATOM 606 O O . VAL A 1 81 ? 8.088 -4.396 -11.225 1.00 89.56 81 VAL A O 1
ATOM 609 N N . GLU A 1 82 ? 9.736 -5.581 -12.184 1.00 89.19 82 GLU A N 1
ATOM 610 C CA . GLU A 1 82 ? 8.864 -6.488 -12.931 1.00 89.19 82 GLU A CA 1
ATOM 611 C C . GLU A 1 82 ? 8.093 -7.460 -12.038 1.00 89.19 82 GLU A C 1
ATOM 613 O O . GLU A 1 82 ? 6.974 -7.841 -12.373 1.00 89.19 82 GLU A O 1
ATOM 618 N N . ARG A 1 83 ? 8.637 -7.817 -10.871 1.00 84.50 83 ARG A N 1
ATOM 619 C CA . ARG A 1 83 ? 7.962 -8.706 -9.911 1.00 84.50 83 ARG A CA 1
ATOM 620 C C . ARG A 1 83 ? 7.099 -7.962 -8.896 1.00 84.50 83 ARG A C 1
ATOM 622 O O . ARG A 1 83 ? 6.169 -8.553 -8.359 1.00 84.50 83 ARG A O 1
ATOM 629 N N . SER A 1 84 ? 7.394 -6.687 -8.620 1.00 80.88 84 SER A N 1
ATOM 630 C CA . SER A 1 84 ? 6.769 -5.938 -7.519 1.00 80.88 84 SER A CA 1
ATOM 631 C C . SER A 1 84 ? 6.296 -4.535 -7.905 1.00 80.88 84 SER A C 1
ATOM 633 O O . SER A 1 84 ? 5.095 -4.294 -8.015 1.00 80.88 84 SER A O 1
ATOM 635 N N . TYR A 1 85 ? 7.201 -3.564 -8.071 1.00 79.19 85 TYR A N 1
ATOM 636 C CA . TYR 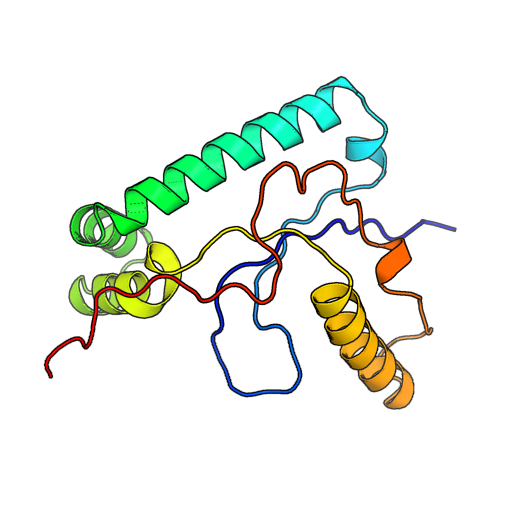A 1 85 ? 6.799 -2.150 -8.180 1.00 79.19 85 TYR A CA 1
ATOM 637 C C . TYR A 1 85 ? 5.906 -1.857 -9.392 1.00 79.19 85 TYR A C 1
ATOM 639 O O . TYR A 1 85 ? 4.997 -1.033 -9.296 1.00 79.19 85 TYR A O 1
ATOM 647 N N . GLY A 1 86 ? 6.124 -2.553 -10.507 1.00 83.44 86 GLY A N 1
ATOM 648 C CA . GLY A 1 86 ? 5.297 -2.455 -11.704 1.00 83.44 86 GLY A CA 1
ATOM 649 C C . GLY A 1 86 ? 3.983 -3.225 -11.602 1.00 83.44 86 GLY A C 1
ATOM 650 O O . GLY A 1 86 ? 2.969 -2.784 -12.133 1.00 83.44 86 GLY A O 1
ATOM 651 N N . THR A 1 87 ? 3.952 -4.347 -10.891 1.00 85.06 87 THR A N 1
ATOM 652 C CA . THR A 1 87 ? 2.800 -5.266 -10.879 1.00 85.06 87 THR A CA 1
ATOM 653 C C . THR A 1 87 ? 1.758 -4.934 -9.814 1.00 85.06 87 THR A C 1
ATOM 655 O O . THR A 1 87 ? 0.592 -5.316 -9.946 1.00 85.06 87 THR A O 1
ATOM 658 N N . ARG A 1 88 ? 2.130 -4.158 -8.787 1.00 79.94 88 ARG A N 1
ATOM 659 C CA . ARG A 1 88 ? 1.223 -3.701 -7.721 1.00 79.94 88 ARG A CA 1
ATOM 660 C C . ARG A 1 88 ? 0.028 -2.924 -8.274 1.00 79.94 88 ARG A C 1
ATOM 662 O O . ARG A 1 88 ? 0.185 -2.053 -9.128 1.00 79.94 88 ARG A O 1
ATOM 669 N N . VAL A 1 89 ? -1.162 -3.223 -7.759 1.00 82.69 89 VAL A N 1
ATOM 670 C CA . VAL A 1 89 ? -2.420 -2.524 -8.060 1.00 82.69 89 VAL A CA 1
ATOM 671 C C . VAL A 1 89 ? -2.957 -1.948 -6.754 1.00 82.69 89 VAL A C 1
ATOM 673 O O . VAL A 1 89 ? -3.003 -2.696 -5.777 1.00 82.69 89 VAL A O 1
ATOM 676 N N . PRO A 1 90 ? -3.336 -0.659 -6.696 1.00 86.94 90 PRO A N 1
ATOM 677 C CA . PRO A 1 90 ? -4.022 -0.129 -5.528 1.00 86.94 90 PRO A CA 1
ATOM 678 C C . PRO A 1 90 ? -5.405 -0.776 -5.423 1.00 86.94 90 PRO A C 1
ATOM 680 O O . PRO A 1 90 ? -6.154 -0.810 -6.400 1.00 86.94 90 PRO A O 1
ATOM 683 N N . VAL A 1 91 ? -5.744 -1.288 -4.244 1.00 88.19 91 VAL A N 1
ATOM 684 C CA . VAL A 1 91 ? -7.040 -1.927 -3.984 1.00 88.19 91 VAL A CA 1
ATOM 685 C C . VAL A 1 91 ? -7.731 -1.290 -2.779 1.00 88.19 91 VAL A C 1
ATOM 687 O O . VAL A 1 91 ? -7.089 -0.802 -1.844 1.00 88.19 91 VAL A O 1
ATOM 690 N N . ALA A 1 92 ? -9.059 -1.316 -2.800 1.00 90.44 92 ALA A N 1
ATOM 691 C CA . ALA A 1 92 ? -9.906 -0.900 -1.701 1.00 90.44 92 ALA A CA 1
ATOM 692 C C . ALA A 1 92 ? -9.716 -1.825 -0.499 1.00 90.44 92 ALA A C 1
ATOM 694 O O . ALA A 1 92 ? -9.602 -3.048 -0.634 1.00 90.44 92 ALA A O 1
ATOM 695 N N . ILE A 1 93 ? -9.792 -1.249 0.697 1.00 87.62 93 ILE A N 1
ATOM 696 C CA . ILE A 1 93 ? -9.900 -2.050 1.911 1.00 87.62 93 ILE A CA 1
ATOM 697 C C . ILE A 1 93 ? -11.344 -2.432 2.135 1.00 87.62 93 ILE A C 1
ATOM 699 O O . ILE A 1 93 ? -12.179 -1.605 2.502 1.00 87.62 93 ILE A O 1
ATOM 703 N N . GLY A 1 94 ? -11.612 -3.708 1.891 1.00 86.62 94 GLY A N 1
ATOM 704 C CA . GLY A 1 94 ? -12.910 -4.323 2.093 1.00 86.62 94 GLY A CA 1
ATOM 705 C C . GLY A 1 94 ? -12.878 -5.445 3.131 1.00 86.62 94 GLY A C 1
ATOM 706 O O . GLY A 1 94 ? -11.838 -5.720 3.737 1.00 86.62 94 GLY A O 1
ATOM 707 N N . PRO A 1 95 ? -14.018 -6.132 3.310 1.00 89.06 95 PRO A N 1
ATOM 708 C CA . PRO A 1 95 ? -14.155 -7.226 4.265 1.00 89.06 95 PRO A CA 1
ATOM 709 C C . PRO A 1 95 ? -13.075 -8.320 4.164 1.00 89.06 95 PRO A C 1
ATOM 711 O O . PRO A 1 95 ? -12.605 -8.734 5.221 1.00 89.06 95 PRO A O 1
ATOM 714 N N . PRO A 1 96 ? -12.616 -8.757 2.967 1.00 85.56 96 PRO A N 1
ATOM 715 C CA . PRO A 1 96 ? -11.572 -9.781 2.876 1.00 85.56 96 PRO A CA 1
ATOM 716 C C . PRO A 1 96 ? -10.236 -9.351 3.497 1.00 85.56 96 PRO A C 1
ATOM 718 O O . PRO A 1 96 ? -9.654 -10.108 4.269 1.00 85.56 96 PRO A O 1
ATOM 721 N N . ALA A 1 97 ? -9.781 -8.122 3.224 1.00 86.06 97 ALA A N 1
ATOM 722 C CA . ALA A 1 97 ? -8.556 -7.585 3.820 1.00 86.06 97 ALA A CA 1
ATOM 723 C C . ALA A 1 97 ? -8.687 -7.447 5.346 1.00 86.06 97 ALA A C 1
ATOM 725 O O . ALA A 1 97 ? -7.803 -7.864 6.084 1.00 86.06 97 ALA A O 1
ATOM 726 N N . ILE A 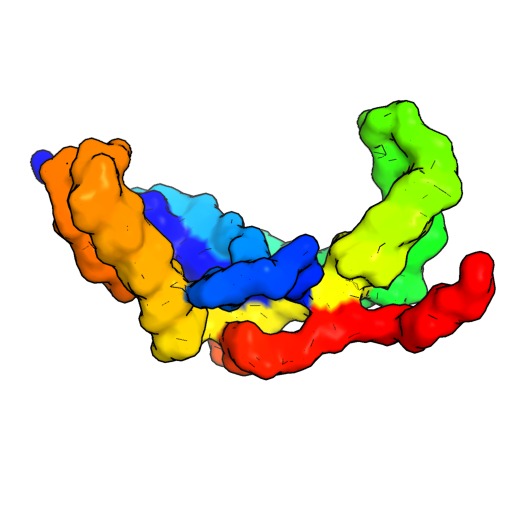1 98 ? -9.823 -6.932 5.829 1.00 90.75 98 ILE A N 1
ATOM 727 C CA . ILE A 1 98 ? -10.084 -6.796 7.271 1.00 90.75 98 ILE A CA 1
ATOM 728 C C . ILE A 1 98 ? -10.081 -8.162 7.966 1.00 90.75 98 ILE A C 1
ATOM 730 O O . ILE A 1 98 ? -9.521 -8.285 9.050 1.00 90.75 98 ILE A O 1
ATOM 734 N N . ALA A 1 99 ? -10.700 -9.178 7.361 1.00 89.88 99 ALA A N 1
ATOM 735 C CA . ALA A 1 99 ? -10.755 -10.523 7.924 1.00 89.88 99 ALA A CA 1
ATOM 736 C C . ALA A 1 99 ? -9.367 -11.177 7.988 1.00 89.88 99 ALA A C 1
ATOM 738 O O . ALA A 1 99 ? -9.019 -11.765 9.009 1.00 89.88 99 ALA A O 1
ATOM 739 N N . SER A 1 100 ? -8.567 -11.025 6.929 1.00 87.88 100 SER A N 1
ATOM 740 C CA . SER A 1 100 ? -7.179 -11.495 6.887 1.00 87.88 100 SER A CA 1
ATOM 741 C C . SER A 1 100 ? -6.336 -10.888 8.012 1.00 87.88 100 SER A C 1
ATOM 743 O O . SER A 1 100 ? -5.752 -11.606 8.821 1.00 87.88 100 SER A O 1
ATOM 745 N N . GLU A 1 101 ? -6.310 -9.559 8.112 1.00 89.75 101 GLU A N 1
ATOM 746 C CA . GLU A 1 101 ? -5.508 -8.868 9.129 1.00 89.75 101 GLU A CA 1
ATOM 747 C C . GLU A 1 101 ? -6.016 -9.123 10.550 1.00 89.75 101 GLU A C 1
ATOM 749 O O . GLU A 1 101 ? -5.231 -9.189 11.497 1.00 89.75 101 GLU A O 1
ATOM 754 N N . GLN A 1 102 ? -7.325 -9.330 10.716 1.00 94.94 102 GLN A N 1
ATOM 755 C CA . GLN A 1 102 ? -7.886 -9.761 11.992 1.00 94.94 102 GLN A CA 1
ATOM 756 C C . GLN A 1 102 ? -7.347 -11.138 12.403 1.00 94.94 102 GLN A C 1
ATOM 758 O O . GLN A 1 102 ? -6.965 -11.300 13.558 1.00 94.94 102 GLN A O 1
ATOM 763 N N . ALA A 1 103 ? -7.255 -12.101 11.478 1.00 94.06 103 ALA A N 1
ATOM 764 C CA . ALA A 1 103 ? -6.705 -13.425 11.772 1.00 94.06 103 ALA A CA 1
ATOM 765 C C . ALA A 1 103 ? -5.229 -13.356 12.202 1.00 94.06 103 ALA A C 1
ATOM 767 O O . ALA A 1 103 ? -4.817 -14.053 13.135 1.00 94.06 103 ALA A O 1
ATOM 768 N N . ILE A 1 104 ? -4.444 -12.467 11.582 1.00 91.38 104 ILE A N 1
ATOM 769 C CA . ILE A 1 104 ? -3.062 -12.188 11.996 1.00 91.38 104 ILE A CA 1
ATOM 770 C C . ILE A 1 104 ? -3.046 -11.576 13.402 1.00 91.38 104 ILE A C 1
ATOM 772 O O . ILE A 1 104 ? -2.355 -12.087 14.285 1.00 91.38 104 ILE A O 1
ATOM 776 N N . ALA A 1 105 ? -3.832 -10.523 13.644 1.00 93.12 105 ALA A N 1
ATOM 777 C CA . ALA A 1 105 ? -3.908 -9.863 14.948 1.00 93.12 105 ALA A CA 1
ATOM 778 C C . ALA A 1 105 ? -4.331 -10.830 16.067 1.00 93.12 105 ALA A C 1
ATOM 780 O O . ALA A 1 105 ? -3.768 -10.796 17.164 1.00 93.12 105 ALA A O 1
ATOM 781 N N . ASP A 1 106 ? -5.282 -11.719 15.779 1.00 95.62 106 ASP A N 1
ATOM 782 C CA . ASP A 1 106 ? -5.746 -12.738 16.711 1.00 95.62 106 ASP A CA 1
ATOM 783 C C . ASP A 1 106 ? -4.665 -13.779 16.999 1.00 95.62 106 ASP A C 1
ATOM 785 O O . ASP A 1 106 ? -4.430 -14.078 18.168 1.00 95.62 106 ASP A O 1
ATOM 789 N N . THR A 1 107 ? -3.944 -14.246 15.976 1.00 95.75 107 THR A N 1
ATOM 790 C CA . THR A 1 107 ? -2.817 -15.181 16.139 1.00 95.75 107 THR A CA 1
ATOM 791 C C . THR A 1 107 ? -1.722 -14.583 17.024 1.00 95.75 107 THR A C 1
ATOM 793 O O . THR A 1 107 ? -1.249 -15.219 17.966 1.00 95.75 107 THR A O 1
ATOM 796 N N . VAL A 1 108 ? -1.337 -13.330 16.771 1.00 93.75 108 VAL A N 1
ATOM 797 C CA . VAL A 1 108 ? -0.316 -12.621 17.560 1.00 93.75 108 VA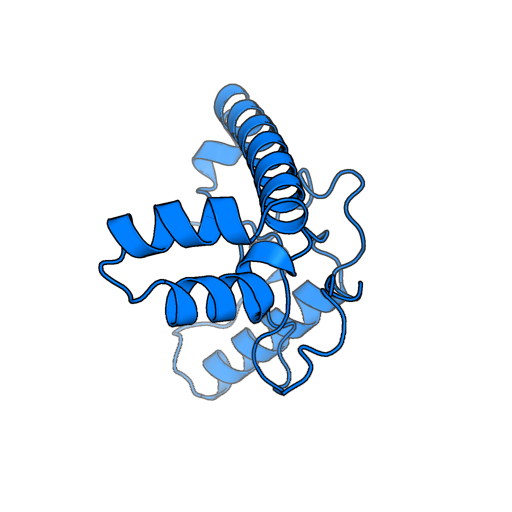L A CA 1
ATOM 798 C C . VAL A 1 108 ? -0.785 -12.421 19.010 1.00 93.75 108 VAL A C 1
ATOM 800 O O . VAL A 1 108 ? 0.019 -12.525 19.942 1.00 93.75 108 VAL A O 1
ATOM 803 N N . ALA A 1 109 ? -2.083 -12.181 19.226 1.00 95.81 109 ALA A N 1
ATOM 804 C CA . ALA A 1 109 ? -2.667 -12.101 20.562 1.00 95.81 109 ALA A CA 1
ATOM 805 C C . ALA A 1 109 ? -2.710 -13.460 21.283 1.00 95.81 109 ALA A C 1
ATOM 807 O O . ALA A 1 109 ? -2.403 -13.512 22.473 1.00 95.81 109 ALA A O 1
ATOM 808 N N . ASP A 1 110 ? -3.045 -14.550 20.587 1.00 96.25 110 ASP A N 1
ATOM 809 C CA . ASP A 1 110 ? -3.049 -15.915 21.137 1.00 96.25 110 ASP A CA 1
ATOM 810 C C . ASP A 1 110 ? -1.658 -16.363 21.579 1.00 96.25 110 ASP A C 1
ATOM 812 O O . ASP A 1 110 ? -1.489 -16.939 22.656 1.00 96.25 110 ASP A O 1
ATOM 816 N N . LEU A 1 111 ? -0.643 -16.003 20.794 1.00 97.31 111 LEU A N 1
ATOM 817 C CA . LEU A 1 111 ? 0.764 -16.206 21.134 1.00 97.31 111 LEU A CA 1
ATOM 818 C C . LEU A 1 111 ? 1.266 -15.252 22.232 1.00 97.31 111 LEU A C 1
ATOM 820 O O . LEU A 1 111 ? 2.422 -15.348 22.640 1.00 97.31 111 LEU A O 1
ATOM 824 N N . LYS A 1 112 ? 0.416 -14.341 22.730 1.00 95.94 112 LYS A N 1
ATOM 825 C CA . LYS A 1 112 ? 0.731 -13.342 23.767 1.00 95.94 112 LYS A CA 1
ATOM 826 C C . LYS A 1 112 ? 1.890 -12.412 23.393 1.00 95.94 112 LYS A C 1
ATOM 828 O O . LYS A 1 112 ? 2.583 -11.896 24.267 1.00 95.94 112 LYS A O 1
ATOM 833 N N . LEU A 1 113 ? 2.083 -12.169 22.098 1.00 96.75 113 LEU A N 1
ATOM 834 C CA . LEU A 1 113 ? 3.114 -11.263 21.582 1.00 96.75 113 LEU A CA 1
ATOM 835 C C . LEU A 1 113 ? 2.676 -9.791 21.629 1.00 96.75 113 LEU A C 1
ATOM 837 O O . LEU A 1 113 ? 3.505 -8.890 21.525 1.00 96.75 113 LEU A O 1
ATOM 841 N N . ILE A 1 114 ? 1.377 -9.538 21.817 1.00 92.31 114 ILE A N 1
ATOM 842 C CA . ILE A 1 114 ? 0.809 -8.209 22.057 1.00 92.31 114 ILE A CA 1
ATOM 843 C C . ILE A 1 114 ? -0.019 -8.201 23.347 1.00 92.31 114 ILE A C 1
ATOM 845 O O . ILE A 1 114 ? -0.640 -9.206 23.694 1.00 92.31 114 ILE A O 1
ATOM 849 N N . PRO A 1 115 ? -0.083 -7.061 24.060 1.00 89.75 115 PRO A N 1
ATOM 850 C CA . PRO A 1 115 ? -0.691 -6.998 25.390 1.00 89.75 115 PRO A CA 1
ATOM 851 C C . PRO A 1 115 ? -2.222 -7.094 25.383 1.00 89.75 115 PRO A C 1
ATOM 853 O O . PRO A 1 115 ? -2.833 -7.213 26.443 1.00 89.75 115 PRO A O 1
ATOM 856 N N . ARG A 1 116 ? -2.867 -6.976 24.215 1.00 91.62 116 ARG A N 1
ATOM 857 C CA . ARG A 1 116 ? -4.327 -6.998 24.091 1.00 91.62 116 ARG A CA 1
ATOM 858 C C . ARG A 1 116 ? -4.779 -7.407 22.698 1.00 91.62 116 ARG A C 1
ATOM 860 O O . ARG A 1 116 ? -4.129 -7.072 21.711 1.00 91.62 116 ARG A O 1
ATOM 867 N N . ARG A 1 117 ? -5.964 -8.013 22.639 1.00 95.06 117 ARG A N 1
ATOM 868 C CA . ARG A 1 117 ? -6.746 -8.148 21.407 1.00 95.06 117 ARG A CA 1
ATOM 869 C C . ARG A 1 117 ? -7.346 -6.805 21.003 1.00 95.06 117 ARG A C 1
ATOM 871 O O . ARG A 1 117 ? -7.646 -5.961 21.853 1.00 95.06 117 ARG A O 1
ATOM 878 N N . PHE A 1 118 ? -7.535 -6.618 19.706 1.00 93.44 118 PHE A N 1
ATOM 879 C CA . PHE A 1 118 ? -8.242 -5.475 19.144 1.00 93.44 118 PHE A CA 1
ATOM 880 C C . PHE A 1 118 ? -8.965 -5.894 17.864 1.00 93.44 118 PHE A C 1
ATOM 882 O O . PHE A 1 118 ? -8.592 -6.878 17.228 1.00 93.44 118 PHE A O 1
ATOM 889 N N . ALA A 1 119 ? -10.008 -5.147 17.504 1.00 95.56 119 ALA A N 1
ATOM 890 C CA . ALA A 1 119 ? -10.673 -5.326 16.226 1.00 95.56 119 ALA A CA 1
ATOM 891 C C . ALA A 1 119 ? -9.925 -4.512 15.163 1.00 95.56 119 ALA A C 1
ATOM 893 O O . ALA A 1 119 ? -9.875 -3.285 15.243 1.00 95.56 119 ALA A O 1
ATOM 894 N N . PHE A 1 120 ? -9.355 -5.176 14.159 1.00 92.81 120 PHE A N 1
ATOM 895 C CA . PHE A 1 120 ? -8.584 -4.534 13.094 1.00 92.81 120 PHE A CA 1
ATOM 896 C C . PHE A 1 120 ? -9.412 -3.495 12.331 1.00 92.81 120 PHE A C 1
ATOM 898 O O . PHE A 1 120 ? -8.903 -2.436 11.975 1.00 92.81 120 PHE A O 1
ATOM 905 N N . LYS A 1 121 ? -10.719 -3.740 12.167 1.00 94.12 121 LYS A N 1
ATOM 906 C CA . LYS A 1 121 ? -11.658 -2.790 11.544 1.00 94.12 121 LYS A CA 1
ATOM 907 C C . LYS A 1 121 ? -11.685 -1.412 12.222 1.00 94.12 121 LYS A C 1
ATOM 909 O O . LYS A 1 121 ? -11.982 -0.427 11.558 1.00 94.12 121 LYS A O 1
ATOM 914 N N . ASP A 1 122 ? -11.361 -1.328 13.515 1.00 93.81 122 ASP A N 1
ATOM 915 C CA . ASP A 1 122 ? -11.324 -0.057 14.253 1.00 93.81 122 ASP A CA 1
ATOM 916 C C . ASP A 1 122 ? -10.085 0.785 13.887 1.00 93.81 122 ASP A C 1
ATOM 918 O O . ASP A 1 122 ? -10.008 1.972 14.213 1.00 93.81 122 ASP A O 1
ATOM 922 N N . CYS A 1 123 ? -9.124 0.168 13.196 1.00 91.00 123 CYS A N 1
ATOM 923 C CA . CYS A 1 123 ? -7.924 0.758 12.616 1.00 91.00 123 CYS A CA 1
ATOM 924 C C . CYS A 1 123 ? -8.037 0.845 11.081 1.00 91.00 123 CYS A C 1
ATOM 926 O O . CYS A 1 123 ? -7.044 0.714 10.368 1.00 91.00 123 CYS A O 1
ATOM 928 N N . VAL A 1 124 ? -9.243 1.000 10.535 1.00 91.25 124 VAL A N 1
ATOM 929 C CA . VAL A 1 124 ? -9.460 1.160 9.093 1.00 91.25 124 VAL A CA 1
ATOM 930 C C . VAL A 1 124 ? -10.339 2.380 8.847 1.00 91.25 124 VAL A C 1
ATOM 932 O O . VAL A 1 124 ? -11.343 2.584 9.523 1.00 91.25 124 VAL A O 1
ATOM 935 N N . ASP A 1 125 ? -9.978 3.179 7.844 1.00 92.00 125 ASP A N 1
ATOM 936 C CA . ASP A 1 125 ? -10.812 4.260 7.326 1.00 92.00 125 ASP A CA 1
ATOM 937 C C . ASP A 1 125 ? -10.947 4.086 5.816 1.00 92.00 125 ASP A C 1
ATOM 939 O O . ASP A 1 125 ? -9.980 4.156 5.059 1.00 92.00 125 ASP A O 1
ATOM 943 N N . THR A 1 126 ? -12.170 3.808 5.383 1.00 92.62 126 THR A N 1
ATOM 944 C CA . THR A 1 126 ? -12.477 3.461 3.996 1.00 92.62 126 THR A CA 1
ATOM 945 C C . THR A 1 126 ? -12.790 4.683 3.136 1.00 92.62 126 THR A C 1
ATOM 947 O O . THR A 1 126 ? -13.118 4.515 1.962 1.00 92.62 126 THR A O 1
ATOM 950 N N . ARG A 1 127 ? -12.692 5.919 3.662 1.00 93.06 127 ARG A N 1
ATOM 951 C CA . ARG A 1 127 ? -13.048 7.138 2.905 1.00 93.06 127 ARG A CA 1
ATOM 952 C C . ARG A 1 127 ? -12.215 7.326 1.636 1.00 93.06 127 ARG A C 1
ATOM 954 O O . ARG A 1 127 ? -12.654 7.994 0.706 1.00 93.06 127 ARG A O 1
ATOM 961 N N . PHE A 1 128 ? -11.019 6.739 1.598 1.00 92.81 128 PHE A N 1
ATOM 962 C CA . PHE A 1 128 ? -10.101 6.818 0.463 1.00 92.81 128 PHE A CA 1
ATOM 963 C C . PHE A 1 128 ? -10.198 5.628 -0.499 1.00 92.81 128 PHE A C 1
ATOM 965 O O . PHE A 1 128 ? -9.490 5.625 -1.500 1.00 92.81 128 PHE A O 1
ATOM 972 N N . ASN A 1 129 ? -11.085 4.655 -0.247 1.00 91.12 129 ASN A N 1
ATOM 973 C CA . ASN A 1 129 ? -11.280 3.520 -1.155 1.00 91.12 129 ASN A CA 1
ATOM 974 C C . ASN A 1 129 ? -11.762 3.964 -2.543 1.00 91.12 129 ASN A C 1
ATOM 976 O O . ASN A 1 129 ? -11.383 3.347 -3.528 1.00 91.12 129 ASN A O 1
ATOM 980 N N . ARG A 1 130 ? -12.570 5.032 -2.630 1.00 86.38 130 ARG A N 1
ATOM 981 C CA . ARG A 1 130 ? -13.076 5.596 -3.897 1.00 86.38 130 ARG A CA 1
ATOM 982 C C . ARG A 1 130 ? -13.617 4.501 -4.838 1.00 86.38 130 ARG A C 1
ATOM 984 O O . ARG A 1 130 ? -14.492 3.741 -4.442 1.00 86.38 130 ARG A O 1
ATOM 991 N N . ASP A 1 131 ? -13.104 4.452 -6.063 1.00 86.88 131 ASP A N 1
ATOM 992 C CA . ASP A 1 131 ? -13.388 3.514 -7.146 1.00 86.88 131 ASP A CA 1
ATOM 993 C C . ASP A 1 131 ? -12.344 2.386 -7.250 1.00 86.88 131 ASP A C 1
ATOM 995 O O . ASP A 1 131 ? -12.256 1.709 -8.274 1.00 86.88 131 ASP A O 1
ATOM 999 N N . LEU A 1 132 ? -11.540 2.174 -6.201 1.00 89.12 132 LEU A N 1
ATOM 1000 C CA . LEU A 1 132 ? -10.530 1.124 -6.205 1.00 89.12 132 LEU A CA 1
ATOM 1001 C C . LEU A 1 132 ? -11.166 -0.272 -6.285 1.00 89.12 132 LEU A C 1
ATOM 1003 O O . LEU A 1 132 ? -12.190 -0.534 -5.645 1.00 89.12 132 LEU A O 1
ATOM 1007 N N . PRO A 1 133 ? -10.531 -1.202 -7.019 1.00 88.69 133 PRO A N 1
ATOM 1008 C CA . PRO A 1 133 ? -10.982 -2.584 -7.086 1.00 88.69 133 PRO A CA 1
ATOM 1009 C C . PRO A 1 133 ? -10.891 -3.265 -5.710 1.00 88.69 133 PRO A C 1
ATOM 1011 O O . PRO A 1 133 ? -10.122 -2.826 -4.854 1.00 88.69 133 PRO A O 1
ATOM 1014 N N . PRO A 1 134 ? -11.645 -4.350 -5.467 1.00 85.56 134 PRO A N 1
ATOM 1015 C CA . PRO A 1 134 ? -11.575 -5.079 -4.202 1.00 85.56 134 PRO A CA 1
ATOM 1016 C C . PRO A 1 134 ? -10.175 -5.653 -3.960 1.00 85.56 134 PRO A C 1
ATOM 1018 O O . PRO A 1 134 ? -9.442 -5.947 -4.901 1.00 85.56 134 PRO A O 1
ATOM 1021 N N . SER A 1 135 ? -9.831 -5.906 -2.695 1.00 79.75 135 SER A N 1
ATOM 1022 C CA . SER A 1 135 ? -8.535 -6.492 -2.320 1.00 79.75 135 SER A CA 1
ATOM 1023 C C . SER A 1 135 ? -8.281 -7.902 -2.860 1.00 79.75 135 SER A C 1
ATOM 1025 O O . SER A 1 135 ? -7.161 -8.388 -2.788 1.00 79.75 135 SER A O 1
ATOM 1027 N N . SER A 1 136 ? -9.306 -8.558 -3.406 1.00 77.75 136 SER A N 1
ATOM 1028 C CA . SER A 1 136 ? -9.199 -9.835 -4.115 1.00 77.75 136 SER A CA 1
ATOM 1029 C C . SER A 1 136 ? -8.863 -9.686 -5.604 1.00 77.75 136 SER A C 1
ATOM 1031 O O . SER A 1 136 ? -8.819 -10.687 -6.317 1.00 77.75 136 SER A O 1
ATOM 1033 N N . ALA A 1 137 ? -8.697 -8.461 -6.111 1.00 79.50 137 ALA A N 1
ATOM 1034 C CA . ALA A 1 137 ? -8.325 -8.232 -7.500 1.00 79.50 137 ALA A CA 1
ATOM 1035 C C . ALA A 1 137 ? -6.908 -8.745 -7.783 1.00 79.50 137 ALA A C 1
ATOM 1037 O O . ALA A 1 137 ? -5.990 -8.565 -6.983 1.00 79.50 137 ALA A O 1
ATOM 1038 N N . ALA A 1 138 ? -6.734 -9.370 -8.947 1.00 80.12 138 ALA A N 1
ATOM 1039 C CA . ALA A 1 138 ? -5.442 -9.895 -9.358 1.00 80.12 138 ALA A CA 1
ATOM 1040 C C . ALA A 1 138 ? -4.423 -8.760 -9.586 1.00 80.12 138 ALA A C 1
ATOM 1042 O O . ALA A 1 138 ? -4.787 -7.694 -10.102 1.00 80.12 138 ALA A O 1
ATOM 1043 N N . PRO A 1 139 ? -3.140 -8.977 -9.249 1.00 78.38 139 PRO A N 1
ATOM 1044 C CA . PRO A 1 139 ? -2.085 -8.043 -9.607 1.00 78.38 139 PRO A CA 1
ATOM 1045 C C . PRO A 1 139 ? -1.914 -7.964 -11.128 1.00 78.38 139 PRO A C 1
ATOM 1047 O O . PRO A 1 139 ? -2.310 -8.859 -11.879 1.00 78.38 139 PRO A O 1
ATOM 1050 N N . ARG A 1 140 ? -1.274 -6.887 -11.591 1.00 86.00 140 ARG A N 1
ATOM 1051 C CA . ARG A 1 140 ? -0.818 -6.796 -12.982 1.00 86.00 140 ARG A CA 1
ATOM 1052 C C . ARG A 1 140 ? 0.349 -7.756 -13.196 1.00 86.00 140 ARG A C 1
ATOM 1054 O O . ARG A 1 140 ? 1.027 -8.144 -12.253 1.00 86.00 140 ARG A O 1
ATOM 1061 N N . SER A 1 141 ? 0.615 -8.108 -14.444 1.00 85.00 141 SER A N 1
ATOM 1062 C CA . SER A 1 141 ? 1.766 -8.923 -14.825 1.00 85.00 141 SER A CA 1
ATOM 1063 C C . SER A 1 141 ? 2.318 -8.423 -16.153 1.00 85.00 141 SER A C 1
ATOM 1065 O O . SER A 1 141 ? 1.563 -7.920 -16.984 1.00 85.00 141 SER A O 1
ATOM 1067 N N . TYR A 1 142 ? 3.624 -8.577 -16.350 1.00 84.56 142 TYR A N 1
ATOM 1068 C CA . TYR A 1 142 ? 4.287 -8.351 -17.634 1.00 84.56 142 TYR A CA 1
ATOM 1069 C C . TYR A 1 142 ? 4.246 -9.590 -18.553 1.00 84.56 142 TYR A C 1
ATOM 1071 O O . TYR A 1 142 ? 4.822 -9.575 -19.636 1.00 84.56 142 TYR A O 1
ATOM 1079 N N . GLY A 1 143 ? 3.533 -10.654 -18.153 1.00 76.00 143 GLY A N 1
ATOM 1080 C CA . GLY A 1 143 ? 3.598 -11.974 -18.784 1.00 76.00 143 GLY A CA 1
ATOM 1081 C C . GLY A 1 143 ? 4.698 -12.835 -18.158 1.00 76.00 143 GLY A C 1
ATOM 1082 O O . GLY A 1 143 ? 5.366 -12.407 -17.217 1.00 76.00 143 GLY A O 1
ATOM 1083 N N . LYS A 1 144 ? 4.887 -14.072 -18.640 1.00 55.44 144 LYS A N 1
ATOM 1084 C CA . LYS A 1 144 ? 6.079 -14.841 -18.251 1.00 55.44 144 LYS A CA 1
ATOM 1085 C C . LYS A 1 144 ? 7.298 -14.074 -18.758 1.00 55.44 144 LYS A C 1
ATOM 1087 O O . LYS A 1 144 ? 7.455 -13.946 -19.969 1.00 55.44 144 LYS A O 1
ATOM 1092 N N . ALA A 1 145 ? 8.149 -13.608 -17.846 1.00 46.81 145 ALA A N 1
ATOM 1093 C CA . ALA A 1 145 ? 9.539 -13.351 -18.180 1.00 46.81 145 ALA A CA 1
ATOM 1094 C C . ALA A 1 145 ? 10.084 -14.668 -18.750 1.00 46.81 145 ALA A C 1
ATOM 1096 O O . ALA A 1 145 ? 10.140 -15.685 -18.052 1.00 46.81 145 ALA A O 1
ATOM 1097 N N . SER A 1 146 ? 10.316 -14.701 -20.059 1.00 29.61 146 SER A N 1
ATOM 1098 C CA . SER A 1 146 ? 10.950 -15.842 -20.701 1.00 29.61 146 SER A CA 1
ATOM 1099 C C . SER A 1 146 ? 12.397 -15.882 -20.235 1.00 29.61 146 SER A C 1
ATOM 1101 O O . SER A 1 146 ? 13.207 -15.137 -20.771 1.00 29.61 146 SER A O 1
ATOM 1103 N N . SER A 1 147 ? 12.640 -16.789 -19.284 1.00 34.69 147 SER A N 1
ATOM 1104 C CA . SER A 1 147 ? 13.925 -17.384 -18.887 1.00 34.69 147 SER A CA 1
ATOM 1105 C C . SER A 1 147 ? 14.972 -16.481 -18.245 1.00 34.69 147 SER A C 1
ATOM 1107 O O . SER A 1 147 ? 15.445 -15.527 -18.891 1.00 34.69 147 SER A O 1
#

Nearest PDB structures (foldseek):
  2x26-assembly1_A  TM=8.376E-01  e=2.908E-02  Escherichia coli K-12
  2x26-assembly2_B  TM=8.778E-01  e=6.189E-02  Escherichia coli K-12

Solvent-accessible surface area (backbone atoms only — not comparable to full-atom values): 8344 Å² total; per-residue (Å²): 139,82,81,74,49,39,31,53,37,41,28,47,68,84,65,101,57,90,54,72,41,48,58,62,52,71,50,53,58,67,46,63,70,34,67,70,50,38,49,50,51,53,51,50,51,55,53,50,52,53,49,36,56,45,30,48,79,36,42,68,65,49,13,53,55,48,10,67,76,69,74,44,59,54,67,64,28,34,54,47,25,61,68,39,62,27,15,37,42,75,20,17,67,43,71,70,46,43,52,26,52,32,54,51,52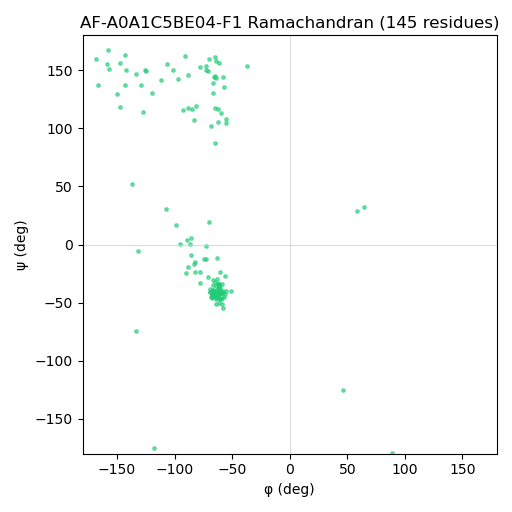,49,51,41,30,74,71,60,78,42,100,61,81,77,66,49,65,79,33,51,57,60,85,77,30,81,89,44,48,55,63,84,60,78,55,54,74,89,65,81,80,83,125

=== Feature glossary ===
The record interleaves many kinds of information about one protein. Here is each kind framed as the question it answers.

Q: What known structures does this most resemble?
A: Structural nearest neighbors (via Foldseek easy-search vs the PDB). Reported per hit: target PDB id, E-value, and alignment TM-score. A TM-score above ~0.5 is the conventional threshold for 'same fold'.

Q: Where is each backbone atom in 3D?
A: The mmCIF table is the protein's shape written out atom by atom. For each backbone N, Cα, C, and carbonyl O, it records an (x, y, z) coordinate triple in Å plus the residue type, chain letter, and residue number.

Q: What are the backbone torsion angles?
A: The φ/ψ torsion pair specifies the backbone conformation at each residue. φ rotates about the N–Cα bond, ψ about the Cα–C bond. Steric clashes forbid most of the (φ, ψ) plane — the allowed regions (α-helix basin, β-sheet basin, left-handed helix) are the Ramachandran-allowed regions.

Q: Which residues are buried vs exposed?
A: Solvent-accessible surface area (SASA) is the area in Å² traced out by the centre of a 1.4 Å probe sphere (a water molecule) rolled over the protein's van der Waals surface (Shrake–Rupley / Lee–Richards construction). Buried residues have near-zero SASA; fully exposed residues can exceed 200 Å². The total SASA scales roughly with the number of surface residues.

Q: How confident is the AlphaFold model at each residue?
A: pLDDT is the predicted lDDT-Cα score: AlphaFold's confidence that the local environment of each residue (all inter-atomic distances within 15 Å) is correctly placed. It is a per-residue number between 0 and 100, with higher meaning more reliable.

Q: What does the local fold look like, residue by residue?
A: 3Di is Foldseek's structural alphabet. Each residue is assigned one of twenty discrete states based on how its Cα sits relative to its spatial (not sequential) neighbors. Aligning 3Di strings finds structural homologs roughly as well as full 3D superposition, but orders of magnitude faster.

Q: How big and how compact is the whole molecule?
A: Radius of gyration (Rg) is the root-mean-square distance of Cα atoms from their centroid — a single number for overall size and compactness. A globular domain of N residues has Rg ≈ 2.2·N^0.38 Å; an extended or disordered chain has a much larger Rg. The Cα contact count is the number of residue pairs whose Cα atoms are within 8 Å and are more than four positions apart in sequence — a standard proxy for tertiary packing density. The bounding box is the smallest axis-aligned box enclosing all Cα atoms.

Q: Which residues are in helices, strands, or loops?
A: DSSP 8-state secondary structure assigns each residue one of H (α-helix), G (3₁₀-helix), I (π-helix), E (extended β-strand), B (isolated β-bridge), T (hydrogen-bonded turn), S (bend), or '-' (coil). The assignment is computed from backbone hydrogen-bond geometry via the Kabsch–Sander algorithm.

Q: How mobile is each atom in the crystal?
A: Crystallographic B-factors measure how much each atom's electron density is smeared out, in Å². They rise in mobile loops and surface residues and fall in the buried interior. In AlphaFold models this column is repurposed to hold pLDDT instead.

Q: What if only a Cα trace is available?
A: P-SEA three-state annotation labels each residue as helix, strand, or coil based purely on the geometry of the Cα trace. It serves as a fallback when the full backbone (and thus DSSP) is unavailable.

Q: What family and function is it annotated with?
A: Database cross-references. InterPro integrates a dozen domain/family signature databases into unified entries with residue-range hits. GO terms attach function/process/location labels with evidence codes. CATH codes position the fold in a four-level structural taxonomy. Organism is the NCBI-taxonomy species name.

Q: Are the domains correctly placed relative to each other?
A: Predicted Aligned Error (PAE) is an AlphaFold confidence matrix: entry (i, j) is the expected error in the position of residue j, in ångströms, when the prediction is superimposed on the true structure at residue i. Low PAE within a block of residues means that block is internally rigid and well-predicted; high PAE between two blocks means their relative placement is uncertain even if each block individually is confident.

Q: What do the diagnostic plots show?
A: Three diagnostic plots accompany the record. The Cα contact map visualizes the tertiary structure as a 2D adjacency matrix (8 Å cutoff, sequence-local contacts suppressed). The Ramachandran plot shows the distribution of backbone (φ, ψ) torsions, with points in the α and β basins reflecting secondary structure content. The PAE plot shows AlphaFold's inter-residue confidence as a color matrix.

Q: What is the amino-acid chain?
A: Primary structure: the covalent order of the twenty standard amino acids along the backbone. Two proteins with the same sequence will (almost always) fold to the same structure; two with 30% identity often share a fold but not the details.

Q: What do the rendered images show?
A: The six renders are orthographic views along the three Cartesian axes in both directions. Representation (cartoon, sticks, or surface) and color scheme (sequence-rainbow or by-chain) vary across proteins so the training set covers all the common visualization conventions.